Protein AF-A0AB32XC55-F1 (afdb_monomer_lite)

Sequence (138 aa):
MKKQSTAFVAVALLQTSIIIILFILGMIEAININGASLRIGIYGAVGFTLVTQIVLLFFAFVYNKPGYNGKLGILLIVFLFLLLAASIVSLSYTICSTEGANINNDGYKVFGIISTIFTWVLATIFLICTIVYAVRSK

Secondary structure (DSSP, 8-state):
-HHHHHHHHHHHHHHHHHHHHHHHHHHHHHHH-SS--HHHHHHHHHHHHHHHHHHHHHHHHTTTSTTTTSHHHHHHHHHHHHHHHHHHHHHHHHHHHHTT----HHHHHHHHHHHHHHHHHHHHHHHHHHHHHHHHT-

Structure (mmCIF, N/CA/C/O backbone):
data_AF-A0AB32XC55-F1
#
_entry.id   AF-A0AB32XC55-F1
#
loop_
_atom_site.group_PDB
_atom_site.id
_atom_site.type_symbol
_atom_site.label_atom_id
_atom_site.label_alt_id
_atom_site.label_comp_id
_atom_site.label_asym_id
_atom_site.label_entity_id
_atom_site.label_seq_id
_atom_site.pdbx_PDB_ins_code
_atom_site.Cartn_x
_atom_site.Cartn_y
_atom_site.Cartn_z
_atom_site.occupancy
_atom_site.B_iso_or_equiv
_atom_site.auth_seq_id
_atom_site.auth_comp_id
_atom_site.auth_asym_id
_atom_site.auth_atom_id
_atom_site.pdbx_PDB_model_num
ATOM 1 N N . MET A 1 1 ? -14.709 -4.628 24.799 1.00 49.38 1 MET A N 1
ATOM 2 C CA . MET A 1 1 ? -14.809 -4.096 23.418 1.00 49.38 1 MET A CA 1
ATOM 3 C C . MET A 1 1 ? -13.714 -3.095 23.058 1.00 49.38 1 MET A C 1
ATOM 5 O O . MET A 1 1 ? -13.076 -3.319 22.040 1.00 49.38 1 MET A O 1
ATOM 9 N N . LYS A 1 2 ? -13.427 -2.063 23.878 1.00 55.41 2 LYS A N 1
ATOM 10 C CA . LYS A 1 2 ? -12.392 -1.045 23.573 1.00 55.41 2 LYS A CA 1
ATOM 11 C C . LYS A 1 2 ? -11.040 -1.652 23.147 1.00 55.41 2 LYS A C 1
ATOM 13 O O . LYS A 1 2 ? -10.575 -1.357 22.059 1.00 55.41 2 LYS A O 1
ATOM 18 N N . LYS A 1 3 ? -10.496 -2.605 23.916 1.00 57.22 3 LYS A N 1
ATOM 19 C CA . LYS A 1 3 ? -9.158 -3.204 23.702 1.00 57.22 3 LYS A CA 1
ATOM 20 C C . LYS A 1 3 ? -8.934 -3.867 22.323 1.00 57.22 3 LYS A C 1
ATOM 22 O O . LYS A 1 3 ? -7.836 -3.765 21.790 1.00 57.22 3 LYS A O 1
ATOM 27 N N . GLN A 1 4 ? -9.952 -4.521 21.744 1.00 58.00 4 GLN A N 1
ATOM 28 C CA . GLN A 1 4 ? -9.835 -5.228 20.451 1.00 58.00 4 GLN A CA 1
ATOM 29 C C . GLN A 1 4 ? -9.832 -4.260 19.258 1.00 58.00 4 GLN A C 1
ATOM 31 O O . GLN A 1 4 ? -9.007 -4.400 18.361 1.00 58.00 4 GLN A O 1
ATOM 36 N N . SER A 1 5 ? -10.673 -3.220 19.289 1.00 67.44 5 SER A N 1
ATOM 37 C CA . SER A 1 5 ? -10.636 -2.160 18.275 1.00 67.44 5 SER A CA 1
ATOM 38 C C . SER A 1 5 ? -9.361 -1.318 18.379 1.00 67.44 5 SER A C 1
ATOM 40 O O . SER A 1 5 ? -8.861 -0.855 17.358 1.00 67.44 5 SER A O 1
ATOM 42 N N . THR A 1 6 ? -8.808 -1.125 19.585 1.00 74.44 6 THR A N 1
ATOM 43 C CA . THR A 1 6 ? -7.548 -0.384 19.761 1.00 74.44 6 THR A CA 1
ATOM 44 C C . THR A 1 6 ? -6.360 -1.117 19.141 1.00 74.44 6 THR A C 1
ATOM 46 O O . THR A 1 6 ? -5.503 -0.468 18.548 1.00 74.44 6 THR A O 1
ATOM 49 N N . ALA A 1 7 ? -6.316 -2.451 19.246 1.00 77.44 7 ALA A N 1
ATOM 50 C CA . ALA A 1 7 ? -5.258 -3.259 18.642 1.00 77.44 7 ALA A CA 1
ATOM 51 C C . ALA A 1 7 ? -5.266 -3.150 17.108 1.00 77.44 7 ALA A C 1
ATOM 53 O O . ALA A 1 7 ? -4.221 -2.889 16.517 1.00 77.44 7 ALA A O 1
ATOM 54 N N . PHE A 1 8 ? -6.445 -3.249 16.476 1.00 88.25 8 PHE A N 1
ATOM 55 C CA . PHE A 1 8 ? -6.593 -3.003 15.037 1.00 88.25 8 PHE A CA 1
ATOM 56 C C . PHE A 1 8 ? -6.122 -1.598 14.651 1.00 88.25 8 PHE A C 1
ATOM 58 O O . PHE A 1 8 ? -5.285 -1.463 13.767 1.00 88.25 8 PHE A O 1
ATOM 65 N N . VAL A 1 9 ? -6.622 -0.560 15.331 1.00 88.69 9 VAL A N 1
ATOM 66 C CA . VAL A 1 9 ? -6.296 0.836 15.002 1.00 88.69 9 VAL A CA 1
ATOM 67 C C . VAL A 1 9 ? -4.791 1.084 15.083 1.00 88.69 9 VAL A C 1
ATOM 69 O O . VAL A 1 9 ? -4.230 1.670 14.165 1.00 88.69 9 VAL A O 1
ATOM 72 N N . ALA A 1 10 ? -4.126 0.635 16.150 1.00 88.88 10 ALA A N 1
ATOM 73 C CA . ALA A 1 10 ? -2.692 0.854 16.319 1.00 88.88 10 ALA A CA 1
ATOM 74 C C . ALA A 1 10 ? -1.879 0.216 15.181 1.00 88.88 10 ALA A C 1
ATOM 76 O O . ALA A 1 10 ? -1.009 0.868 14.602 1.00 88.88 10 ALA A O 1
ATOM 77 N N . VAL A 1 11 ? -2.202 -1.031 14.826 1.00 92.19 11 VAL A N 1
ATOM 78 C CA . VAL A 1 11 ? -1.519 -1.746 13.741 1.00 92.19 11 VAL A CA 1
ATOM 79 C C . VAL A 1 11 ? -1.837 -1.115 12.386 1.00 92.19 11 VAL A C 1
ATOM 81 O O . VAL A 1 11 ? -0.918 -0.860 11.613 1.00 92.19 11 VAL A O 1
ATOM 84 N N . ALA A 1 12 ? -3.102 -0.785 12.119 1.00 93.31 12 ALA A N 1
ATOM 85 C CA . ALA A 1 12 ? -3.520 -0.154 10.872 1.00 93.31 12 ALA A CA 1
ATOM 86 C C . ALA A 1 12 ? -2.823 1.198 10.656 1.00 93.31 12 ALA A C 1
ATOM 88 O O . ALA A 1 12 ? -2.331 1.455 9.560 1.00 93.31 12 ALA A O 1
ATOM 89 N N . LEU A 1 13 ? -2.710 2.038 11.692 1.00 94.50 13 LEU A N 1
ATOM 90 C CA . LEU A 1 13 ? -1.999 3.319 11.604 1.00 94.50 13 LEU A CA 1
ATOM 91 C C . LEU A 1 13 ? -0.506 3.128 11.314 1.00 94.50 13 LEU A C 1
ATOM 93 O O . LEU A 1 13 ? 0.037 3.805 10.439 1.00 94.50 13 LEU A O 1
ATOM 97 N N . LEU A 1 14 ? 0.150 2.193 12.008 1.00 95.69 14 LEU A N 1
ATOM 98 C CA . LEU A 1 14 ? 1.571 1.909 11.807 1.00 95.69 14 LEU A CA 1
ATOM 99 C C . LEU A 1 14 ? 1.842 1.379 10.393 1.00 95.69 14 LEU A C 1
ATOM 101 O O . LEU A 1 14 ? 2.673 1.927 9.673 1.00 95.69 14 LEU A O 1
ATOM 105 N N . GLN A 1 15 ? 1.112 0.344 9.977 1.00 96.69 15 GLN A N 1
ATOM 106 C CA . GLN A 1 15 ? 1.290 -0.297 8.674 1.00 96.69 15 GLN A CA 1
ATOM 107 C C . GLN A 1 15 ? 0.973 0.663 7.526 1.00 96.69 15 GLN A C 1
ATOM 109 O O . GLN A 1 15 ? 1.740 0.744 6.571 1.00 96.69 15 GLN A O 1
ATOM 114 N N . THR A 1 16 ? -0.096 1.455 7.644 1.00 96.75 16 THR A N 1
ATOM 115 C CA . THR A 1 16 ? -0.455 2.450 6.622 1.00 96.75 16 THR A CA 1
ATOM 116 C C . THR A 1 16 ? 0.598 3.555 6.518 1.00 96.75 16 THR A C 1
ATOM 118 O O . THR A 1 16 ? 0.927 3.981 5.415 1.00 96.75 16 THR A O 1
ATOM 121 N N . SER A 1 17 ? 1.198 3.978 7.635 1.00 97.12 17 SER A N 1
ATOM 122 C CA . SER A 1 17 ? 2.295 4.959 7.619 1.00 97.12 17 SER A CA 1
ATOM 123 C C . SER A 1 17 ? 3.542 4.416 6.912 1.00 97.12 17 SER A C 1
ATOM 125 O O . SER A 1 17 ? 4.155 5.123 6.115 1.00 97.12 17 SER A O 1
ATOM 127 N N . ILE A 1 18 ? 3.885 3.144 7.148 1.00 97.56 18 ILE A N 1
ATOM 128 C CA . ILE A 1 18 ? 4.983 2.464 6.444 1.00 97.56 18 ILE A CA 1
ATOM 129 C C . ILE A 1 18 ? 4.691 2.397 4.940 1.00 97.56 18 ILE A C 1
ATOM 131 O O . ILE A 1 18 ? 5.562 2.736 4.142 1.00 97.56 18 ILE A O 1
ATOM 135 N N . ILE A 1 19 ? 3.465 2.025 4.552 1.00 97.75 19 ILE A N 1
ATOM 136 C CA . ILE A 1 19 ? 3.026 2.004 3.149 1.00 97.75 19 ILE A CA 1
ATOM 137 C C . ILE A 1 19 ? 3.241 3.384 2.511 1.00 97.75 19 ILE A C 1
ATOM 139 O O . ILE A 1 19 ? 3.898 3.477 1.479 1.00 97.75 19 ILE A O 1
ATOM 143 N N . ILE A 1 20 ? 2.771 4.466 3.138 1.00 97.94 20 ILE A N 1
ATOM 144 C CA . ILE A 1 20 ? 2.927 5.826 2.595 1.00 97.94 20 ILE A CA 1
ATOM 145 C C . ILE A 1 20 ? 4.403 6.151 2.328 1.00 97.94 20 ILE A C 1
ATOM 147 O O . ILE A 1 20 ? 4.742 6.581 1.227 1.00 97.94 20 ILE A O 1
ATOM 151 N N . ILE A 1 21 ? 5.292 5.896 3.294 1.00 97.88 21 ILE A N 1
ATOM 152 C CA . ILE A 1 21 ? 6.727 6.181 3.148 1.00 97.88 21 ILE A CA 1
ATOM 153 C C . ILE A 1 21 ? 7.335 5.365 2.002 1.00 97.88 21 ILE A C 1
ATOM 155 O O . ILE A 1 21 ? 8.001 5.928 1.133 1.00 97.88 21 ILE A O 1
ATOM 159 N N . LEU A 1 22 ? 7.085 4.052 1.966 1.00 97.38 22 LEU A N 1
ATOM 160 C CA . LEU A 1 22 ? 7.639 3.167 0.938 1.00 97.38 22 LEU A CA 1
ATOM 161 C C . LEU A 1 22 ? 7.190 3.566 -0.468 1.00 97.38 22 LEU A C 1
ATOM 163 O O . LEU A 1 22 ? 7.998 3.564 -1.392 1.00 97.38 22 LEU A O 1
ATOM 167 N N . PHE A 1 23 ? 5.924 3.942 -0.641 1.00 97.25 23 PHE A N 1
ATOM 168 C CA . PHE A 1 23 ? 5.401 4.304 -1.956 1.00 97.25 23 PHE A CA 1
ATOM 169 C C . PHE A 1 23 ? 5.764 5.732 -2.385 1.00 97.25 23 PHE A C 1
ATOM 171 O O . PHE A 1 23 ? 5.886 5.970 -3.584 1.00 97.25 23 PHE A O 1
ATOM 178 N N . ILE A 1 24 ? 6.047 6.654 -1.457 1.00 97.56 24 ILE A N 1
ATOM 179 C CA . ILE A 1 24 ? 6.697 7.934 -1.794 1.00 97.56 24 ILE A CA 1
ATOM 180 C C . ILE A 1 24 ? 8.128 7.688 -2.289 1.00 97.56 24 ILE A C 1
ATOM 182 O O . ILE A 1 24 ? 8.517 8.223 -3.327 1.00 97.56 24 ILE A O 1
ATOM 186 N N . LEU A 1 25 ? 8.900 6.842 -1.598 1.00 96.56 25 LEU A N 1
ATOM 187 C CA . LEU A 1 25 ? 10.242 6.453 -2.049 1.00 96.56 25 LEU A CA 1
ATOM 188 C C . LEU A 1 25 ? 10.192 5.734 -3.403 1.00 96.56 25 LEU A C 1
ATOM 190 O O . LEU A 1 25 ? 10.992 6.029 -4.286 1.00 96.56 25 LEU A O 1
ATOM 194 N N . GLY A 1 26 ? 9.212 4.850 -3.596 1.00 95.00 26 GLY A N 1
ATOM 195 C CA . GLY A 1 26 ? 8.963 4.182 -4.870 1.00 95.00 26 GLY A CA 1
ATOM 196 C C . GLY A 1 26 ? 8.645 5.154 -6.005 1.00 95.00 26 GLY A C 1
ATOM 197 O O . GLY A 1 26 ? 9.138 4.965 -7.110 1.00 95.00 26 GLY A O 1
ATOM 198 N N . MET A 1 27 ? 7.881 6.215 -5.740 1.00 94.94 27 MET A N 1
ATOM 199 C CA . MET A 1 27 ? 7.589 7.256 -6.729 1.00 94.94 27 MET A CA 1
ATOM 200 C C . MET A 1 27 ? 8.854 8.028 -7.125 1.00 94.94 27 MET A C 1
ATOM 202 O O . MET A 1 27 ? 9.095 8.238 -8.312 1.00 94.94 27 MET A O 1
ATOM 206 N N . ILE A 1 28 ? 9.682 8.419 -6.150 1.00 95.31 28 ILE A N 1
ATOM 207 C CA . ILE A 1 28 ? 10.968 9.089 -6.406 1.00 95.31 28 ILE A CA 1
ATOM 208 C C . ILE A 1 28 ? 11.865 8.191 -7.268 1.00 95.31 28 ILE A C 1
ATOM 210 O O . ILE A 1 28 ? 12.430 8.641 -8.263 1.00 95.31 28 ILE A O 1
ATOM 214 N N . GLU A 1 29 ? 11.955 6.908 -6.925 1.00 94.38 29 GLU A N 1
ATOM 215 C CA . GLU A 1 29 ? 12.713 5.918 -7.690 1.00 94.38 29 GLU A CA 1
ATOM 216 C C . GLU A 1 29 ? 12.165 5.765 -9.120 1.00 94.38 29 GLU A C 1
ATOM 218 O O . GLU A 1 29 ? 12.935 5.771 -10.079 1.00 94.38 29 GLU A O 1
ATOM 223 N N . ALA A 1 30 ? 10.839 5.697 -9.280 1.00 92.94 30 ALA A N 1
ATOM 224 C CA . ALA A 1 30 ? 10.183 5.557 -10.580 1.00 92.94 30 ALA A CA 1
ATOM 225 C C . ALA A 1 30 ? 10.468 6.747 -11.503 1.00 92.94 30 ALA A C 1
ATOM 227 O O . ALA A 1 30 ? 10.636 6.577 -12.704 1.00 92.94 30 ALA A O 1
ATOM 228 N N . ILE A 1 31 ? 10.545 7.961 -10.954 1.00 93.19 31 ILE A N 1
ATOM 229 C CA . ILE A 1 31 ? 10.854 9.169 -11.729 1.00 93.19 31 ILE A CA 1
ATOM 230 C C . ILE A 1 31 ? 12.313 9.156 -12.211 1.00 93.19 31 ILE A C 1
ATOM 232 O O . ILE A 1 31 ? 12.590 9.570 -13.343 1.00 93.19 31 ILE A O 1
ATOM 236 N N . ASN A 1 32 ? 13.226 8.658 -11.375 1.00 91.69 32 ASN A N 1
ATOM 237 C CA . ASN A 1 32 ? 14.668 8.730 -11.601 1.00 91.69 32 ASN A CA 1
ATOM 238 C C . ASN A 1 32 ? 15.234 7.574 -12.441 1.00 91.69 32 ASN A C 1
ATOM 240 O O . ASN A 1 32 ? 16.273 7.745 -13.076 1.00 91.69 32 ASN A O 1
ATOM 244 N N . ILE A 1 33 ? 14.578 6.411 -12.461 1.00 89.69 33 ILE A N 1
ATOM 245 C CA . ILE A 1 33 ? 15.041 5.233 -13.204 1.00 89.69 33 ILE A CA 1
ATOM 246 C C . ILE A 1 33 ? 14.361 5.132 -14.573 1.00 89.69 33 ILE A C 1
ATOM 248 O O . ILE A 1 33 ? 13.179 5.433 -14.736 1.00 89.69 33 ILE A O 1
ATOM 252 N N . ASN A 1 34 ? 15.125 4.669 -15.563 1.00 82.31 34 ASN A N 1
ATOM 253 C CA . ASN A 1 34 ? 14.594 4.217 -16.844 1.00 82.31 34 ASN A CA 1
ATOM 254 C C . ASN A 1 34 ? 14.461 2.690 -16.811 1.00 82.31 34 ASN A C 1
ATOM 256 O O . ASN A 1 34 ? 15.461 1.992 -16.656 1.00 82.31 34 ASN A O 1
ATOM 260 N N . GLY A 1 35 ? 13.238 2.179 -16.967 1.00 85.56 35 GLY A N 1
ATOM 261 C CA . GLY A 1 35 ? 12.953 0.743 -16.952 1.00 85.56 35 GLY A CA 1
ATOM 262 C C . GLY A 1 35 ? 12.453 0.204 -15.611 1.00 85.56 35 GLY A C 1
ATOM 263 O O . GLY A 1 35 ? 11.961 0.943 -14.756 1.00 85.56 35 GLY A O 1
ATOM 264 N N . ALA A 1 36 ? 12.514 -1.119 -15.462 1.00 86.81 36 ALA A N 1
ATOM 265 C CA . ALA A 1 36 ? 12.044 -1.817 -14.271 1.00 86.81 36 ALA A CA 1
ATOM 266 C C . ALA A 1 36 ? 12.980 -1.569 -13.076 1.00 86.81 36 ALA A C 1
ATOM 268 O O . ALA A 1 36 ? 14.197 -1.714 -13.188 1.00 86.81 36 ALA A O 1
ATOM 269 N N . SER A 1 37 ? 12.415 -1.235 -11.913 1.00 90.56 37 SER A N 1
ATOM 270 C CA . SE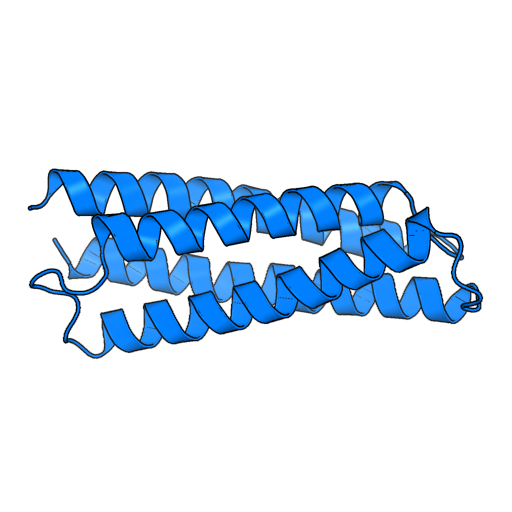R A 1 37 ? 13.172 -1.083 -10.669 1.00 90.56 37 SER A CA 1
ATOM 271 C C . SER A 1 37 ? 12.839 -2.206 -9.698 1.00 90.56 37 SER A C 1
ATOM 273 O O . SER A 1 37 ? 11.704 -2.342 -9.232 1.00 90.56 37 SER A O 1
ATOM 275 N N . LEU A 1 38 ? 13.873 -2.954 -9.312 1.00 90.12 38 LEU A N 1
ATOM 276 C CA . LEU A 1 38 ? 13.778 -3.974 -8.271 1.00 90.12 38 LEU A CA 1
ATOM 277 C C . LEU A 1 38 ? 13.281 -3.385 -6.940 1.00 90.12 38 LEU A C 1
ATOM 279 O O . LEU A 1 38 ? 12.528 -4.037 -6.222 1.00 90.12 38 LEU A O 1
ATOM 283 N N . ARG A 1 39 ? 13.659 -2.140 -6.612 1.00 92.62 39 ARG A N 1
ATOM 284 C CA . ARG A 1 39 ? 13.236 -1.489 -5.361 1.00 92.62 39 ARG A CA 1
ATOM 285 C C . ARG A 1 39 ? 11.735 -1.233 -5.344 1.00 92.62 39 ARG A C 1
ATOM 287 O O . ARG A 1 39 ? 11.089 -1.545 -4.349 1.00 92.62 39 ARG A O 1
ATOM 294 N N . ILE A 1 40 ? 11.176 -0.748 -6.455 1.00 93.38 40 ILE A N 1
ATOM 295 C CA . ILE A 1 40 ? 9.723 -0.577 -6.601 1.00 93.38 40 ILE A CA 1
ATOM 296 C C . ILE A 1 40 ? 9.024 -1.935 -6.489 1.00 93.38 40 ILE A C 1
ATOM 298 O O . ILE A 1 40 ? 8.009 -2.036 -5.804 1.00 93.38 40 ILE A O 1
ATOM 302 N N . GLY A 1 41 ? 9.604 -2.992 -7.071 1.00 92.88 41 GLY A N 1
ATOM 303 C CA . GLY A 1 41 ? 9.113 -4.361 -6.909 1.00 92.88 41 GLY A CA 1
ATOM 304 C C . GLY A 1 41 ? 9.052 -4.804 -5.440 1.00 92.88 41 GLY A C 1
ATOM 305 O O . GLY A 1 41 ? 8.024 -5.316 -4.995 1.00 92.88 41 GLY A O 1
ATOM 306 N N . ILE A 1 42 ? 10.104 -4.539 -4.656 1.00 94.75 42 ILE A N 1
ATOM 307 C CA . ILE A 1 42 ? 10.139 -4.826 -3.211 1.00 94.75 42 ILE A CA 1
ATOM 308 C C . ILE A 1 42 ? 9.065 -4.020 -2.469 1.00 94.75 42 ILE A C 1
ATOM 310 O O . ILE A 1 42 ? 8.327 -4.582 -1.658 1.00 94.75 42 ILE A O 1
ATOM 314 N N . TYR A 1 43 ? 8.932 -2.722 -2.754 1.00 95.69 43 TYR A N 1
ATOM 315 C CA . TYR A 1 43 ? 7.914 -1.874 -2.124 1.00 95.69 43 TYR A CA 1
ATOM 316 C C . TYR A 1 43 ? 6.495 -2.343 -2.453 1.00 95.69 43 TYR A C 1
ATOM 318 O O . TYR A 1 43 ? 5.648 -2.367 -1.562 1.00 95.69 43 TYR A O 1
ATOM 326 N N . GLY A 1 44 ? 6.251 -2.788 -3.689 1.00 94.50 44 GLY A N 1
ATOM 327 C CA . GLY A 1 44 ? 4.987 -3.389 -4.108 1.00 94.50 44 GLY A CA 1
ATOM 328 C C . GLY A 1 44 ? 4.646 -4.658 -3.325 1.00 94.50 44 GLY A C 1
ATOM 329 O O . GLY A 1 44 ? 3.545 -4.762 -2.783 1.00 94.50 44 GLY A O 1
ATOM 330 N N . ALA A 1 45 ? 5.604 -5.580 -3.171 1.00 96.44 45 ALA A N 1
ATOM 331 C CA . ALA A 1 45 ? 5.415 -6.822 -2.415 1.00 96.44 45 ALA A CA 1
ATOM 332 C C . ALA A 1 45 ? 5.159 -6.575 -0.918 1.00 96.44 45 ALA A C 1
ATOM 334 O O . ALA A 1 45 ? 4.228 -7.138 -0.330 1.00 96.44 45 ALA A O 1
ATOM 335 N N . VAL A 1 46 ? 5.966 -5.707 -0.296 1.00 97.12 46 VAL A N 1
ATOM 336 C CA . VAL A 1 46 ? 5.797 -5.321 1.113 1.00 97.12 46 VAL A CA 1
ATOM 337 C C . VAL A 1 46 ? 4.462 -4.605 1.302 1.00 97.12 46 VAL A C 1
ATOM 339 O O . VAL A 1 46 ? 3.702 -4.948 2.205 1.00 97.12 46 VAL A O 1
ATOM 342 N N . GLY A 1 47 ? 4.139 -3.664 0.415 1.00 96.69 47 GLY A N 1
ATOM 343 C CA . GLY A 1 47 ? 2.880 -2.931 0.400 1.00 96.69 47 GLY A CA 1
ATOM 344 C C . GLY A 1 47 ? 1.665 -3.847 0.362 1.00 96.69 47 GLY A C 1
ATOM 345 O O . GLY A 1 47 ? 0.794 -3.754 1.224 1.00 96.69 47 GLY A O 1
ATOM 346 N N . PHE A 1 48 ? 1.635 -4.782 -0.587 1.00 97.69 48 PHE A N 1
ATOM 347 C CA . PHE A 1 48 ? 0.567 -5.771 -0.702 1.00 97.69 48 PHE A CA 1
ATOM 348 C C . PHE A 1 48 ? 0.428 -6.636 0.558 1.00 97.69 48 PHE A C 1
ATOM 350 O O . PHE A 1 48 ? -0.683 -6.841 1.055 1.00 97.69 48 PHE A O 1
ATOM 357 N N . THR A 1 49 ? 1.551 -7.091 1.118 1.00 97.75 49 THR A N 1
ATOM 358 C CA . THR A 1 49 ? 1.560 -7.906 2.341 1.00 97.75 49 THR A CA 1
ATOM 359 C C . THR A 1 49 ? 0.968 -7.140 3.524 1.00 97.75 49 THR A C 1
ATOM 361 O O . THR A 1 49 ? 0.097 -7.661 4.221 1.00 97.75 49 THR A O 1
ATOM 364 N N . LEU A 1 50 ? 1.384 -5.887 3.727 1.00 97.69 50 LEU A N 1
ATOM 365 C CA . LEU A 1 50 ? 0.866 -5.037 4.799 1.00 97.69 50 LEU A CA 1
ATOM 366 C C . LEU A 1 50 ? -0.626 -4.744 4.614 1.00 97.69 50 LEU A C 1
ATOM 368 O O . LEU A 1 50 ? -1.395 -4.904 5.556 1.00 97.69 50 LEU A O 1
ATOM 372 N N . VAL A 1 51 ? -1.068 -4.391 3.403 1.00 97.69 51 VAL A N 1
ATOM 373 C CA . VAL A 1 51 ? -2.495 -4.146 3.133 1.00 97.69 51 VAL A CA 1
ATOM 374 C C . VAL A 1 51 ? -3.329 -5.400 3.397 1.00 97.69 51 VAL A C 1
ATOM 376 O O . VAL A 1 51 ? -4.377 -5.315 4.035 1.00 97.69 51 VAL A O 1
ATOM 379 N N . THR A 1 52 ? -2.843 -6.576 2.998 1.00 97.00 52 THR A N 1
ATOM 380 C CA . THR A 1 52 ? -3.518 -7.852 3.278 1.00 97.00 52 THR A CA 1
ATOM 381 C C . THR A 1 52 ? -3.642 -8.103 4.782 1.00 97.00 52 THR A C 1
ATOM 383 O O . THR A 1 52 ? -4.705 -8.500 5.257 1.00 97.00 52 THR A O 1
ATOM 386 N N . GLN A 1 53 ? -2.598 -7.811 5.564 1.00 95.81 53 GLN A N 1
ATOM 387 C CA . GLN A 1 53 ? -2.658 -7.910 7.025 1.00 95.81 53 GLN A CA 1
ATOM 388 C C . GLN A 1 53 ? -3.701 -6.958 7.626 1.00 95.81 53 GLN A C 1
ATOM 390 O O . GLN A 1 53 ? -4.478 -7.386 8.479 1.00 95.81 53 GLN A O 1
ATOM 395 N N . ILE A 1 54 ? -3.783 -5.707 7.156 1.00 95.44 54 ILE A N 1
ATOM 396 C CA . ILE A 1 54 ? -4.817 -4.754 7.595 1.00 95.44 54 ILE A CA 1
ATOM 397 C C . ILE A 1 54 ? -6.215 -5.310 7.300 1.00 95.44 54 ILE A C 1
ATOM 399 O O . ILE A 1 54 ? -7.085 -5.254 8.171 1.00 95.44 54 ILE A O 1
ATOM 403 N N . VAL A 1 55 ? -6.431 -5.880 6.109 1.00 95.38 55 VAL A N 1
ATOM 404 C CA . VAL A 1 55 ? -7.712 -6.496 5.723 1.00 95.38 55 VAL A CA 1
ATOM 405 C C . VAL A 1 55 ? -8.085 -7.631 6.676 1.00 95.38 55 VAL A C 1
ATOM 407 O O . VAL A 1 55 ? -9.189 -7.641 7.221 1.00 95.38 55 VAL A O 1
ATOM 410 N N . LEU A 1 56 ? -7.159 -8.555 6.942 1.00 93.81 56 LE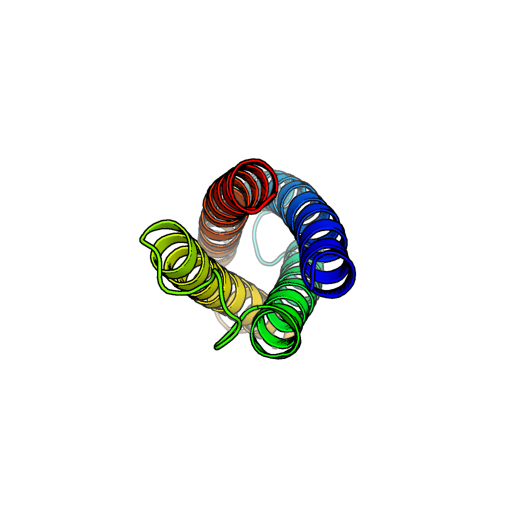U A N 1
ATOM 411 C CA . LEU A 1 56 ? -7.393 -9.670 7.863 1.00 93.81 56 LEU A CA 1
ATOM 412 C C . LEU A 1 56 ? -7.719 -9.180 9.280 1.00 93.81 56 LEU A C 1
ATOM 414 O O . LEU A 1 56 ? -8.670 -9.656 9.901 1.00 93.81 56 LEU A O 1
ATOM 418 N N . LEU A 1 57 ? -6.976 -8.190 9.781 1.00 91.44 57 LEU A N 1
ATOM 419 C CA . LEU A 1 57 ? -7.212 -7.605 11.101 1.00 91.44 57 LEU A CA 1
ATOM 420 C C . LEU A 1 57 ? -8.556 -6.873 11.176 1.00 91.44 57 LEU A C 1
ATOM 422 O O . LEU A 1 57 ? -9.236 -6.956 12.199 1.00 91.44 57 LEU A O 1
ATOM 426 N N . PHE A 1 58 ? -8.962 -6.188 10.106 1.00 90.56 58 PHE A N 1
ATOM 427 C CA . PHE A 1 58 ? -10.267 -5.539 10.028 1.00 90.56 58 PHE A CA 1
ATOM 428 C C . PHE A 1 58 ? -11.397 -6.565 10.180 1.00 90.56 58 PHE A C 1
ATOM 430 O O . PHE A 1 58 ? -12.280 -6.390 11.023 1.00 90.56 58 PHE A O 1
ATOM 437 N N . PHE A 1 59 ? -11.348 -7.670 9.432 1.00 90.25 59 PHE A N 1
ATOM 438 C CA . PHE A 1 59 ? -12.367 -8.718 9.532 1.00 90.25 59 PHE A CA 1
ATOM 439 C C . PHE A 1 59 ? -12.336 -9.464 10.872 1.00 90.25 59 PHE A C 1
ATOM 441 O O . PHE A 1 59 ? -13.390 -9.825 11.391 1.00 90.25 59 PHE A O 1
ATOM 448 N N . ALA A 1 60 ? -11.158 -9.642 11.474 1.00 87.69 60 ALA A N 1
ATOM 449 C CA . ALA A 1 60 ? -11.022 -10.299 12.772 1.00 87.69 60 ALA A CA 1
ATOM 450 C C . ALA A 1 60 ? -11.542 -9.443 13.945 1.00 87.69 60 ALA A C 1
ATOM 452 O O . ALA A 1 60 ? -12.161 -9.966 14.877 1.00 87.69 60 ALA A O 1
ATOM 453 N N . PHE A 1 61 ? -11.287 -8.130 13.922 1.00 85.31 61 PHE A N 1
ATOM 454 C CA . PHE A 1 61 ? -11.451 -7.271 15.102 1.00 85.31 61 PHE A CA 1
ATOM 455 C C . PHE A 1 61 ? -12.482 -6.145 14.963 1.00 85.31 61 PHE A C 1
ATOM 457 O O . PHE A 1 61 ? -12.886 -5.596 15.991 1.00 85.31 61 PHE A O 1
ATOM 464 N N . VAL A 1 62 ? -12.928 -5.806 13.750 1.00 84.25 62 VAL A N 1
ATOM 465 C CA . VAL A 1 62 ? -13.834 -4.668 13.489 1.00 84.25 62 VAL A CA 1
ATOM 466 C C . VAL A 1 62 ? -15.139 -5.102 12.825 1.00 84.25 62 VAL A C 1
ATOM 468 O O . VAL A 1 62 ? -16.214 -4.699 13.271 1.00 84.25 62 VAL A O 1
ATOM 471 N N . TYR A 1 63 ? -15.068 -5.933 11.785 1.00 83.81 63 TYR A N 1
ATOM 472 C CA . TYR A 1 63 ? -16.244 -6.356 11.026 1.00 83.81 63 TYR A CA 1
ATOM 473 C C . TYR A 1 63 ? -17.273 -7.078 11.913 1.00 83.81 63 TYR A C 1
ATOM 475 O O . TYR A 1 63 ? -16.919 -7.877 12.782 1.00 83.81 63 TYR A O 1
ATOM 483 N N . ASN A 1 64 ? -18.562 -6.776 11.715 1.00 78.31 64 ASN A N 1
ATOM 484 C CA . ASN A 1 64 ? -19.685 -7.291 12.514 1.00 78.31 64 ASN A CA 1
ATOM 485 C C . ASN A 1 64 ? -19.597 -7.038 14.036 1.00 78.31 64 ASN A C 1
ATOM 487 O O . ASN A 1 64 ? -20.312 -7.676 14.812 1.00 78.31 64 ASN A O 1
ATOM 491 N N . LYS A 1 65 ? -18.758 -6.102 14.502 1.00 76.56 65 LYS A N 1
ATOM 492 C CA . LYS A 1 65 ? -18.743 -5.679 15.911 1.00 76.56 65 LYS A CA 1
ATOM 493 C C . LYS A 1 65 ? -19.709 -4.506 16.153 1.00 76.56 65 LYS A C 1
ATOM 495 O O . LYS A 1 65 ? -19.875 -3.656 15.274 1.00 76.56 65 LYS A O 1
ATOM 500 N N . PRO A 1 66 ? -20.335 -4.399 17.343 1.00 62.78 66 PRO A N 1
ATOM 501 C CA . PRO A 1 66 ? -21.198 -3.262 17.658 1.00 62.78 66 PRO A CA 1
ATOM 502 C C . PRO A 1 66 ? -20.383 -1.958 17.604 1.00 62.78 66 PRO A C 1
ATOM 504 O O . PRO A 1 66 ? -19.346 -1.858 18.257 1.00 62.78 66 PRO A O 1
ATOM 507 N N . GLY A 1 67 ? -20.825 -0.991 16.794 1.00 62.53 67 GLY A N 1
ATOM 508 C CA . GLY A 1 67 ? -20.089 0.245 16.468 1.00 62.53 67 GLY A CA 1
ATOM 509 C C . GLY A 1 67 ? -19.647 0.352 15.000 1.00 62.53 67 GLY A C 1
ATOM 510 O O . GLY A 1 67 ? -19.480 1.459 14.494 1.00 62.53 67 GLY A O 1
ATOM 511 N N . TYR A 1 68 ? -19.555 -0.775 14.281 1.00 68.00 68 TYR A N 1
ATOM 512 C CA . TYR A 1 68 ? -19.249 -0.810 12.843 1.00 68.00 68 TYR A CA 1
ATOM 513 C C . TYR A 1 68 ? -20.416 -0.328 11.959 1.00 68.00 68 TYR A C 1
ATOM 515 O O . TYR A 1 68 ? -20.186 0.328 10.949 1.00 68.00 68 TYR A O 1
ATOM 523 N N . ASN A 1 69 ? -21.670 -0.575 12.357 1.00 65.00 69 ASN A N 1
ATOM 524 C CA . ASN A 1 69 ? -22.872 -0.357 11.526 1.00 65.00 69 ASN A CA 1
ATOM 525 C C . ASN A 1 69 ? -23.229 1.123 11.236 1.00 65.00 69 ASN A C 1
ATOM 527 O O . ASN A 1 69 ? -24.330 1.419 10.778 1.00 65.00 69 ASN A O 1
ATOM 531 N N . GLY A 1 70 ? -22.328 2.067 11.513 1.00 74.94 70 GLY A N 1
ATOM 532 C CA . GLY A 1 70 ? -22.487 3.482 11.181 1.00 74.94 70 GLY A CA 1
ATOM 533 C C . GLY A 1 70 ? -21.809 3.872 9.862 1.00 74.94 70 GLY A C 1
ATOM 534 O O . GLY A 1 70 ? -20.989 3.140 9.312 1.00 74.94 70 GLY A O 1
ATOM 535 N N . LYS A 1 71 ? -22.075 5.100 9.393 1.00 82.56 71 LYS A N 1
ATOM 536 C CA . LYS A 1 71 ? -21.460 5.677 8.176 1.00 82.56 71 LYS A CA 1
ATOM 537 C C . LYS A 1 71 ? -19.923 5.585 8.164 1.00 82.56 71 LYS A C 1
ATOM 539 O O . LYS A 1 71 ? -19.327 5.434 7.105 1.00 82.56 71 LYS A O 1
ATOM 544 N N . LEU A 1 72 ? -19.285 5.655 9.337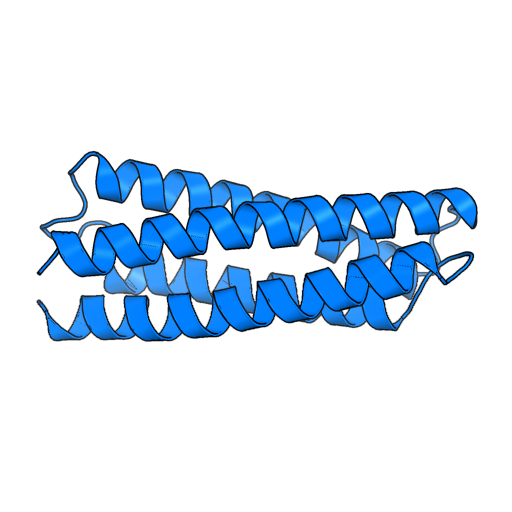 1.00 81.06 72 LEU A N 1
ATOM 545 C CA . LEU A 1 72 ? -17.827 5.563 9.475 1.00 81.06 72 LEU A CA 1
ATOM 546 C C . LEU A 1 72 ? -17.280 4.159 9.196 1.00 81.06 72 LEU A C 1
ATOM 548 O O . LEU A 1 72 ? -16.229 4.055 8.575 1.00 81.06 72 LEU A O 1
ATOM 552 N N . GLY A 1 73 ? -17.976 3.096 9.610 1.00 81.38 73 GLY A N 1
ATOM 553 C CA . GLY A 1 73 ? -17.552 1.726 9.306 1.00 81.38 73 GLY A CA 1
ATOM 554 C C . GLY A 1 73 ? -17.661 1.419 7.814 1.00 81.38 73 GLY A C 1
ATOM 555 O O . GLY A 1 73 ? -16.750 0.819 7.249 1.00 81.38 73 GLY A O 1
ATOM 556 N N . ILE A 1 74 ? -18.712 1.932 7.161 1.00 84.88 74 ILE A N 1
ATOM 557 C CA . ILE A 1 74 ? -18.890 1.843 5.703 1.00 84.88 74 ILE A CA 1
ATOM 558 C C . ILE A 1 74 ? -17.774 2.599 4.962 1.00 84.88 74 ILE A C 1
ATOM 560 O O . ILE A 1 74 ? -17.190 2.073 4.021 1.00 84.88 74 ILE A O 1
ATOM 564 N N . LEU A 1 75 ? -17.426 3.816 5.389 1.00 88.31 75 LEU A N 1
ATOM 565 C CA . LEU A 1 75 ? -16.305 4.545 4.784 1.00 88.31 75 LEU A CA 1
ATOM 566 C C . LEU A 1 75 ? -14.977 3.801 4.969 1.00 88.31 75 LEU A C 1
ATOM 568 O O . LEU A 1 75 ? -14.202 3.685 4.023 1.00 88.31 75 LEU A O 1
ATOM 572 N N . LEU A 1 76 ? -14.732 3.266 6.168 1.00 89.44 76 LEU A N 1
ATOM 573 C CA . LEU A 1 76 ? -13.504 2.543 6.481 1.00 89.44 76 LEU A CA 1
ATOM 574 C C . LEU A 1 76 ? -13.335 1.302 5.590 1.00 89.44 76 LEU A C 1
ATOM 576 O O . LEU A 1 76 ? -12.251 1.094 5.053 1.00 89.44 76 LEU A O 1
ATOM 580 N N . ILE A 1 77 ? -14.400 0.517 5.384 1.00 91.31 77 ILE A N 1
ATOM 581 C CA . ILE A 1 77 ? -14.343 -0.674 4.525 1.00 91.31 77 ILE A CA 1
ATOM 582 C C . ILE A 1 77 ? -14.201 -0.312 3.039 1.00 91.31 77 ILE A C 1
ATOM 584 O O . ILE A 1 77 ? -13.441 -0.965 2.330 1.00 91.31 77 ILE A O 1
ATOM 588 N N . VAL A 1 78 ? -14.857 0.756 2.567 1.00 93.56 78 VAL A N 1
ATOM 589 C CA . VAL A 1 78 ? -14.716 1.228 1.178 1.00 93.56 78 VAL A CA 1
ATOM 590 C C . VAL A 1 78 ? -13.267 1.614 0.887 1.00 93.56 78 VAL A C 1
ATOM 592 O O . VAL A 1 78 ? -12.684 1.118 -0.076 1.00 93.56 78 VAL A O 1
ATOM 595 N N . PHE A 1 79 ? -12.650 2.443 1.734 1.00 94.81 79 PHE A N 1
ATOM 596 C CA . PHE A 1 79 ? -11.257 2.847 1.525 1.00 94.81 79 PHE A CA 1
ATOM 597 C C . PHE A 1 79 ? -10.263 1.705 1.732 1.00 94.81 79 PHE A C 1
ATOM 599 O O . PHE A 1 79 ? -9.240 1.676 1.054 1.00 94.81 79 PHE A O 1
ATOM 606 N N . LEU A 1 80 ? -10.574 0.736 2.595 1.00 95.44 80 LEU A N 1
ATOM 607 C CA . LEU A 1 80 ? -9.779 -0.481 2.734 1.00 95.44 80 LEU A CA 1
ATOM 608 C C . LEU A 1 80 ? -9.768 -1.302 1.437 1.00 95.44 80 LEU A C 1
ATOM 610 O O . LEU A 1 80 ? -8.706 -1.742 1.001 1.00 95.44 80 LEU A O 1
ATOM 614 N N . PHE A 1 81 ? -10.923 -1.472 0.788 1.00 95.69 81 PHE A N 1
ATOM 615 C CA . PHE A 1 81 ? -11.003 -2.174 -0.495 1.00 95.69 81 PHE A CA 1
ATOM 616 C C . PHE A 1 81 ? -10.350 -1.397 -1.640 1.00 95.69 81 PHE A C 1
ATOM 618 O O . PHE A 1 81 ? -9.696 -2.006 -2.482 1.00 95.69 81 PHE A O 1
ATOM 625 N N . LEU A 1 82 ? -10.464 -0.065 -1.659 1.00 97.06 82 LEU A N 1
ATOM 626 C CA . LEU A 1 82 ? -9.738 0.760 -2.629 1.00 97.06 82 LEU A CA 1
ATOM 627 C C . LEU A 1 82 ? -8.219 0.636 -2.443 1.00 97.06 82 LEU A C 1
ATOM 629 O O . LEU A 1 82 ? -7.493 0.477 -3.422 1.00 97.06 82 LEU A O 1
ATOM 633 N N . LEU A 1 83 ? -7.738 0.645 -1.197 1.00 97.06 83 LEU A N 1
ATOM 634 C CA . LEU A 1 83 ? -6.325 0.437 -0.883 1.00 97.06 83 LEU A CA 1
ATOM 635 C C . LEU A 1 83 ? -5.848 -0.971 -1.280 1.00 97.06 83 LEU A C 1
ATOM 637 O O . LEU A 1 83 ? -4.743 -1.114 -1.798 1.00 97.06 83 LEU A O 1
ATOM 641 N N . LEU A 1 84 ? -6.682 -1.999 -1.092 1.00 97.38 84 LEU A N 1
ATOM 642 C CA . LEU A 1 84 ? -6.403 -3.357 -1.568 1.00 97.38 84 LEU A CA 1
ATOM 643 C C . LEU A 1 84 ? -6.320 -3.424 -3.098 1.00 97.38 84 LEU A C 1
ATOM 645 O O . LEU A 1 84 ? -5.405 -4.037 -3.635 1.00 97.38 84 LEU A O 1
ATOM 649 N N . ALA A 1 85 ? -7.232 -2.764 -3.812 1.00 97.00 85 ALA A N 1
ATOM 650 C CA . ALA A 1 85 ? -7.172 -2.697 -5.269 1.00 97.00 85 ALA A CA 1
ATOM 651 C C . ALA A 1 85 ? -5.882 -2.009 -5.751 1.00 97.00 85 ALA A C 1
ATOM 653 O O . ALA A 1 85 ? -5.221 -2.506 -6.660 1.00 97.00 85 ALA A O 1
ATOM 654 N N . ALA A 1 86 ? -5.478 -0.911 -5.104 1.00 96.94 86 ALA A N 1
ATOM 655 C CA . A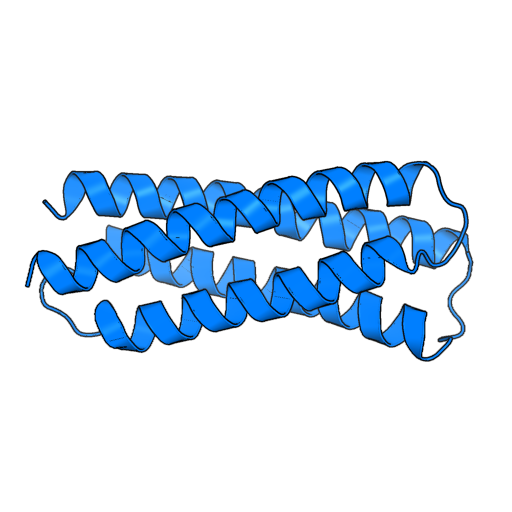LA A 1 86 ? -4.224 -0.229 -5.413 1.00 96.94 86 ALA A CA 1
ATOM 656 C C . ALA A 1 86 ? -2.996 -1.114 -5.157 1.00 96.94 86 ALA A C 1
ATOM 658 O O . ALA A 1 86 ? -2.101 -1.190 -5.998 1.00 96.94 86 ALA A O 1
ATOM 659 N N . SER A 1 87 ? -2.977 -1.855 -4.045 1.00 97.06 87 SER A N 1
ATOM 660 C CA . SER A 1 87 ? -1.856 -2.742 -3.734 1.00 97.06 87 SER A CA 1
ATOM 661 C C . SER A 1 87 ? -1.756 -3.939 -4.685 1.00 97.06 87 SER A C 1
ATOM 663 O O . SER A 1 87 ? -0.648 -4.398 -4.951 1.00 97.06 87 SER A O 1
ATOM 665 N N . ILE A 1 88 ? -2.868 -4.401 -5.272 1.00 97.25 88 ILE A N 1
ATOM 666 C CA . ILE A 1 88 ? -2.861 -5.400 -6.357 1.00 97.25 88 ILE A CA 1
ATOM 667 C C . ILE A 1 88 ? -2.189 -4.840 -7.618 1.00 97.25 88 ILE A C 1
ATOM 669 O O . ILE A 1 88 ? -1.436 -5.557 -8.281 1.00 97.25 88 ILE A O 1
ATOM 673 N N . VAL A 1 89 ? -2.400 -3.561 -7.946 1.00 96.12 89 VAL A N 1
ATOM 674 C CA . VAL A 1 89 ? -1.696 -2.902 -9.062 1.00 96.12 89 VAL A CA 1
ATOM 675 C C . VAL A 1 89 ? -0.189 -2.873 -8.793 1.00 96.12 89 VAL A C 1
ATOM 677 O O . VAL A 1 89 ? 0.601 -3.206 -9.676 1.00 96.12 89 VAL A O 1
ATOM 680 N N . SER A 1 90 ? 0.225 -2.550 -7.566 1.00 95.88 90 SER A N 1
ATOM 681 C CA . SER A 1 90 ? 1.639 -2.598 -7.172 1.00 95.88 90 SER A CA 1
ATOM 682 C C . SER A 1 90 ? 2.218 -4.013 -7.175 1.00 95.88 90 SER A C 1
ATOM 684 O O . SER A 1 90 ? 3.346 -4.196 -7.619 1.00 95.88 90 SER A O 1
ATOM 686 N N . LEU A 1 91 ? 1.455 -5.022 -6.749 1.00 96.88 91 LEU A N 1
ATOM 687 C CA . LEU A 1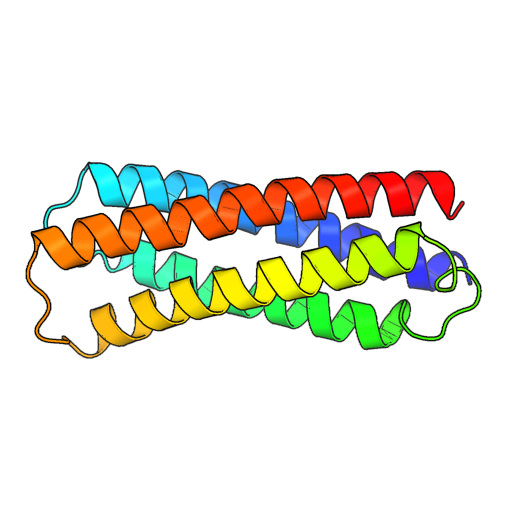 91 ? 1.863 -6.425 -6.848 1.00 96.88 91 LEU A CA 1
ATOM 688 C C . LEU A 1 91 ? 2.027 -6.855 -8.311 1.00 96.88 91 LEU A C 1
ATOM 690 O O . LEU A 1 91 ? 2.972 -7.563 -8.644 1.00 96.88 91 LEU A O 1
ATOM 694 N N . SER A 1 92 ? 1.141 -6.391 -9.192 1.00 96.00 92 SER A N 1
ATOM 695 C CA . SER A 1 92 ? 1.234 -6.654 -10.630 1.00 96.00 92 SER A CA 1
ATOM 696 C C . SER A 1 92 ? 2.511 -6.048 -11.216 1.00 96.00 92 SER A C 1
ATOM 698 O O . SER A 1 92 ? 3.185 -6.706 -12.005 1.00 96.00 92 SER A O 1
ATOM 700 N N . TYR A 1 93 ? 2.900 -4.839 -10.784 1.00 94.38 93 TYR 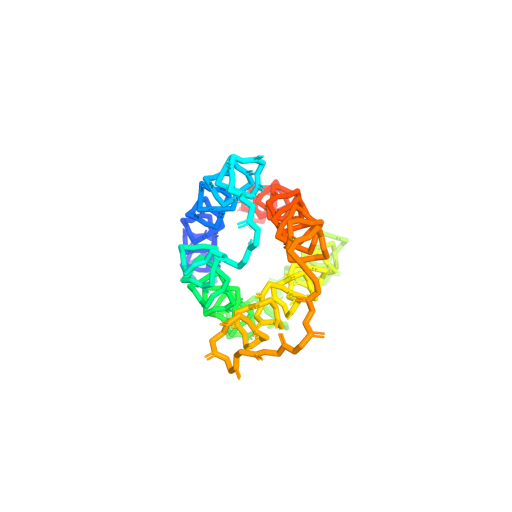A N 1
ATOM 701 C CA . TYR A 1 93 ? 4.203 -4.262 -11.133 1.00 94.38 93 TYR A CA 1
ATOM 702 C C . TYR A 1 93 ? 5.345 -5.165 -10.674 1.00 94.38 93 TYR A C 1
ATOM 704 O O . TYR A 1 93 ? 6.225 -5.477 -11.475 1.00 94.38 93 TYR A O 1
ATOM 712 N N . THR A 1 94 ? 5.315 -5.611 -9.412 1.00 95.06 94 THR A N 1
ATOM 713 C CA . THR A 1 94 ? 6.329 -6.516 -8.865 1.00 95.06 94 THR A CA 1
ATOM 714 C C . THR A 1 94 ? 6.473 -7.754 -9.742 1.00 95.06 94 THR A C 1
ATOM 716 O O . THR A 1 94 ? 7.574 -7.999 -10.222 1.00 95.06 94 THR A O 1
ATOM 719 N N . ILE A 1 95 ? 5.374 -8.461 -10.022 1.00 95.12 95 ILE A N 1
ATOM 720 C CA . ILE A 1 95 ? 5.376 -9.690 -10.829 1.00 95.12 95 ILE A CA 1
ATOM 721 C C . ILE A 1 95 ? 5.936 -9.422 -12.228 1.00 95.12 95 ILE A C 1
ATOM 723 O O . ILE A 1 95 ? 6.857 -10.109 -12.658 1.00 95.12 95 ILE A O 1
ATOM 727 N N . CYS A 1 96 ? 5.444 -8.395 -12.928 1.00 93.94 96 CYS A N 1
ATOM 728 C CA . CYS A 1 96 ? 5.947 -8.061 -14.261 1.00 93.94 96 CYS A CA 1
ATOM 729 C C . CYS A 1 96 ? 7.453 -7.762 -14.240 1.00 93.94 96 CYS A C 1
ATOM 731 O O . CYS A 1 96 ? 8.188 -8.250 -15.097 1.00 93.94 96 CYS A O 1
ATOM 733 N N . SER A 1 97 ? 7.914 -6.996 -13.245 1.00 92.25 97 SER A N 1
ATOM 734 C CA . SER A 1 97 ? 9.322 -6.616 -13.114 1.00 92.25 97 SER A CA 1
ATOM 735 C C . SER A 1 97 ? 10.241 -7.796 -12.785 1.00 92.25 97 SER A C 1
ATOM 737 O O . SER A 1 97 ? 11.372 -7.819 -13.264 1.00 92.25 97 SER A O 1
ATOM 739 N N . THR A 1 98 ? 9.778 -8.774 -11.996 1.00 92.12 98 THR A N 1
ATOM 740 C CA . THR A 1 98 ? 10.584 -9.932 -11.580 1.00 92.12 98 THR A CA 1
ATOM 741 C C . THR A 1 98 ? 10.590 -11.045 -12.617 1.00 92.12 98 THR A C 1
ATOM 743 O O . THR A 1 98 ? 11.621 -11.677 -12.809 1.00 92.12 98 THR A O 1
ATOM 746 N N . GLU A 1 99 ? 9.472 -11.256 -13.314 1.00 91.44 99 GLU A N 1
ATOM 747 C CA . GLU A 1 99 ? 9.352 -12.267 -14.375 1.00 91.44 99 GLU A CA 1
ATOM 748 C C . GLU A 1 99 ? 9.926 -11.788 -15.720 1.00 91.44 99 GLU A C 1
ATOM 750 O O . GLU A 1 99 ? 9.956 -12.538 -16.692 1.00 91.44 99 GLU A O 1
ATOM 755 N N . GLY A 1 100 ? 10.378 -10.531 -15.803 1.00 86.94 100 GLY A N 1
ATOM 756 C CA . GLY A 1 100 ? 10.947 -9.973 -17.028 1.00 86.94 100 GLY A CA 1
ATOM 757 C C . GLY A 1 100 ? 9.912 -9.814 -18.142 1.00 86.94 100 GLY A C 1
ATOM 758 O O . GLY A 1 100 ? 10.203 -10.097 -19.305 1.00 86.94 100 GLY A O 1
ATOM 759 N N . ALA A 1 101 ? 8.698 -9.365 -17.805 1.00 88.62 101 ALA A N 1
ATOM 760 C CA . ALA A 1 101 ? 7.653 -9.131 -18.797 1.00 88.62 101 ALA A CA 1
ATOM 761 C C . ALA A 1 101 ? 8.136 -8.149 -19.880 1.00 88.62 101 ALA A C 1
ATOM 763 O O . ALA A 1 101 ? 8.823 -7.166 -19.583 1.00 88.62 101 ALA A O 1
ATOM 764 N N . ASN A 1 102 ? 7.747 -8.401 -21.135 1.00 90.44 102 ASN A N 1
ATOM 765 C CA . ASN A 1 102 ? 8.161 -7.616 -22.301 1.00 90.44 102 ASN A CA 1
ATOM 766 C C . ASN A 1 102 ? 7.413 -6.268 -22.382 1.00 90.44 102 ASN A C 1
ATOM 768 O O . ASN A 1 102 ? 6.591 -6.038 -23.268 1.00 90.44 102 ASN A O 1
ATOM 772 N N . ILE A 1 103 ? 7.666 -5.399 -21.406 1.00 91.25 103 ILE A N 1
ATOM 773 C CA . ILE A 1 103 ? 7.180 -4.022 -21.336 1.00 91.25 103 ILE A CA 1
ATOM 774 C C . ILE A 1 103 ? 8.366 -3.111 -21.662 1.00 91.25 103 ILE A C 1
ATOM 776 O O . ILE A 1 103 ? 9.484 -3.329 -21.194 1.00 91.25 103 ILE A O 1
ATOM 780 N N . ASN A 1 104 ? 8.134 -2.081 -22.472 1.00 93.06 104 ASN A N 1
ATOM 781 C CA . ASN A 1 104 ? 9.159 -1.088 -22.782 1.00 93.06 104 ASN A CA 1
ATOM 782 C C . ASN A 1 104 ? 9.610 -0.323 -21.521 1.00 93.06 104 ASN A C 1
ATOM 784 O O . ASN A 1 104 ? 8.882 -0.208 -20.533 1.00 93.06 104 ASN A O 1
ATOM 788 N N . ASN A 1 105 ? 10.813 0.255 -21.564 1.00 89.06 105 ASN A N 1
ATOM 789 C CA . ASN A 1 105 ? 11.372 0.965 -20.409 1.00 89.06 105 ASN A CA 1
ATOM 790 C C . ASN A 1 105 ? 10.501 2.147 -19.953 1.00 89.06 105 ASN A C 1
ATOM 792 O O . ASN A 1 105 ? 10.318 2.348 -18.751 1.00 89.06 105 ASN A O 1
ATOM 796 N N . ASP A 1 106 ? 9.912 2.878 -20.901 1.00 89.62 106 ASP A N 1
ATOM 797 C CA . ASP A 1 106 ? 8.977 3.968 -20.606 1.00 89.62 106 ASP A CA 1
ATOM 798 C C . ASP A 1 106 ? 7.667 3.452 -19.994 1.00 89.62 106 ASP A C 1
ATOM 800 O O . ASP A 1 106 ? 7.101 4.086 -19.104 1.00 89.62 106 ASP A O 1
ATOM 804 N N . GLY A 1 107 ? 7.204 2.267 -20.401 1.00 91.94 107 GLY A N 1
ATOM 805 C CA . GLY A 1 107 ? 6.030 1.616 -19.826 1.00 91.94 107 GLY A CA 1
ATOM 806 C C . GLY A 1 107 ? 6.264 1.186 -18.385 1.00 91.94 107 GLY A C 1
ATOM 807 O O . GLY A 1 107 ? 5.419 1.456 -17.537 1.00 91.94 107 GLY A O 1
ATOM 808 N N . TYR A 1 108 ? 7.428 0.608 -18.066 1.00 93.38 108 TYR A N 1
ATOM 809 C CA . TYR A 1 108 ? 7.795 0.315 -16.675 1.00 93.38 108 TYR A CA 1
ATOM 810 C C . TYR A 1 108 ? 7.882 1.579 -15.824 1.00 93.38 108 TYR A C 1
ATOM 812 O O . TYR A 1 108 ? 7.421 1.582 -14.683 1.00 93.38 108 TYR A O 1
ATOM 820 N N . LYS A 1 109 ? 8.420 2.667 -16.377 1.00 93.06 109 LYS A N 1
ATOM 821 C CA . LYS A 1 109 ? 8.481 3.957 -15.690 1.00 93.06 109 LYS A CA 1
ATOM 822 C C . LYS A 1 109 ? 7.086 4.477 -15.343 1.00 93.06 109 LYS A C 1
ATOM 824 O O . LYS A 1 109 ? 6.796 4.748 -14.178 1.00 93.06 109 LYS A O 1
ATOM 829 N N . VAL A 1 110 ? 6.194 4.550 -16.332 1.00 93.75 110 VAL A N 1
ATOM 830 C CA . VAL A 1 110 ? 4.805 4.996 -16.137 1.00 93.75 110 VAL A CA 1
ATOM 831 C C . VAL A 1 110 ? 4.055 4.063 -15.184 1.00 93.75 110 VAL A C 1
ATOM 833 O O . VAL A 1 110 ? 3.358 4.535 -14.287 1.00 93.75 110 VAL A O 1
ATOM 836 N N . PHE A 1 111 ? 4.235 2.749 -15.310 1.00 94.81 111 PHE A N 1
ATOM 837 C CA . PHE A 1 111 ? 3.596 1.772 -14.433 1.00 94.81 111 PHE A CA 1
ATOM 838 C C . PHE A 1 111 ? 4.076 1.905 -12.977 1.00 94.81 111 PHE A C 1
ATOM 840 O O . PHE A 1 111 ? 3.266 1.882 -12.047 1.00 94.81 111 PHE A O 1
ATOM 847 N N . GLY A 1 112 ? 5.374 2.133 -12.760 1.00 93.88 112 GLY A N 1
ATOM 848 C CA . GLY A 1 112 ? 5.936 2.427 -11.441 1.00 93.88 112 GLY A CA 1
ATOM 849 C C . GLY A 1 112 ? 5.342 3.701 -10.834 1.00 93.88 112 GLY A C 1
ATOM 850 O O . GLY A 1 112 ? 4.902 3.697 -9.685 1.00 93.88 112 GLY A O 1
ATOM 851 N N . ILE A 1 113 ? 5.242 4.775 -11.620 1.00 94.75 113 ILE A N 1
ATOM 852 C CA . ILE A 1 113 ? 4.654 6.050 -11.178 1.00 94.75 113 ILE A CA 1
ATOM 853 C C . ILE A 1 113 ? 3.174 5.877 -10.811 1.00 94.75 113 ILE A C 1
ATOM 855 O O . ILE A 1 113 ? 2.756 6.271 -9.726 1.00 94.75 113 ILE A O 1
ATOM 859 N N . ILE A 1 114 ? 2.374 5.256 -11.679 1.00 94.62 114 ILE A N 1
ATOM 860 C CA . ILE A 1 114 ? 0.939 5.059 -11.436 1.00 94.62 114 ILE A CA 1
ATOM 861 C C . ILE A 1 114 ? 0.722 4.164 -10.215 1.00 94.62 114 ILE A C 1
ATOM 863 O O . ILE A 1 114 ? -0.026 4.533 -9.311 1.00 94.62 114 ILE A O 1
ATOM 867 N N . SER A 1 115 ? 1.398 3.015 -10.150 1.00 95.12 115 SER A N 1
ATOM 868 C CA . SER A 1 115 ? 1.236 2.075 -9.035 1.00 95.12 115 SER A CA 1
ATOM 869 C C . SER A 1 115 ? 1.613 2.704 -7.692 1.00 95.12 115 SER A C 1
ATOM 871 O O . SER A 1 115 ? 0.957 2.443 -6.681 1.00 95.12 115 SER A O 1
ATOM 873 N N . THR A 1 116 ? 2.630 3.570 -7.674 1.00 95.81 116 THR A N 1
ATOM 874 C CA . THR A 1 116 ? 3.055 4.257 -6.456 1.00 95.81 116 THR A CA 1
ATOM 875 C C . THR A 1 116 ? 2.099 5.369 -6.057 1.00 95.81 116 THR A C 1
ATOM 877 O O . THR A 1 116 ? 1.650 5.370 -4.909 1.00 95.81 116 THR A O 1
ATOM 880 N N . ILE A 1 117 ? 1.709 6.245 -6.991 1.00 96.31 117 ILE A N 1
ATOM 881 C CA . ILE A 1 117 ? 0.757 7.338 -6.743 1.00 96.31 117 ILE A CA 1
ATOM 882 C C . ILE A 1 117 ? -0.572 6.814 -6.216 1.00 96.31 117 ILE A C 1
ATOM 884 O O . ILE A 1 117 ? -1.043 7.276 -5.177 1.00 96.31 117 ILE A O 1
ATOM 888 N N . PHE A 1 118 ? -1.162 5.830 -6.895 1.00 94.44 118 PHE A N 1
ATOM 889 C CA . PHE A 1 118 ? -2.438 5.262 -6.466 1.00 94.44 118 PHE A CA 1
ATOM 890 C C . PHE A 1 118 ? -2.356 4.730 -5.034 1.00 94.44 118 PHE A C 1
ATOM 892 O O . PHE A 1 118 ? -3.241 5.002 -4.220 1.00 94.44 118 PHE A O 1
ATOM 899 N N . THR A 1 119 ? -1.274 4.024 -4.706 1.00 96.19 119 THR A N 1
ATOM 900 C CA . THR A 1 119 ? -1.149 3.360 -3.410 1.00 96.19 119 THR A CA 1
ATOM 901 C C . THR A 1 119 ? -0.914 4.341 -2.268 1.00 96.19 119 THR A C 1
ATOM 903 O O . THR A 1 119 ? -1.618 4.251 -1.262 1.00 96.19 119 THR A O 1
ATOM 906 N N . TRP A 1 120 ? 0.001 5.313 -2.389 1.00 96.19 120 TRP A N 1
ATOM 907 C CA . TRP A 1 120 ? 0.247 6.247 -1.278 1.00 96.19 120 TRP A CA 1
ATOM 908 C C . TRP A 1 120 ? -0.902 7.246 -1.077 1.00 96.19 120 TRP A C 1
ATOM 910 O O . TRP A 1 120 ? -1.213 7.596 0.066 1.00 96.19 120 TRP A O 1
ATOM 920 N N . VAL A 1 121 ? -1.586 7.664 -2.150 1.00 96.88 121 VAL A N 1
ATOM 921 C CA . VAL A 1 121 ? -2.760 8.548 -2.050 1.00 96.88 121 VAL A CA 1
ATOM 922 C C . VAL A 1 121 ? -3.904 7.833 -1.331 1.00 96.88 121 VAL A C 1
ATOM 924 O O . VAL A 1 121 ? -4.450 8.361 -0.360 1.00 96.88 121 VAL A O 1
ATOM 927 N N . LEU A 1 122 ? -4.237 6.605 -1.742 1.00 96.88 122 LEU A N 1
ATOM 928 C CA . LEU A 1 122 ? -5.301 5.832 -1.096 1.00 96.88 122 LEU A CA 1
ATOM 929 C C . LEU A 1 122 ? -4.931 5.414 0.330 1.00 96.88 122 LEU A C 1
ATOM 931 O O . LEU A 1 122 ? -5.793 5.446 1.209 1.00 96.88 122 LEU A O 1
ATOM 935 N N . ALA A 1 123 ? -3.656 5.115 0.596 1.00 96.62 123 ALA A N 1
ATOM 936 C CA . ALA A 1 123 ? -3.170 4.861 1.949 1.00 96.62 123 ALA A CA 1
ATOM 937 C C . ALA A 1 123 ? -3.357 6.091 2.848 1.00 96.62 123 ALA A C 1
ATOM 939 O O . ALA A 1 123 ? -3.806 5.958 3.983 1.00 96.62 123 ALA A O 1
ATOM 940 N N . THR A 1 124 ? -3.100 7.298 2.336 1.00 96.56 124 THR A N 1
ATOM 941 C CA . THR A 1 124 ? -3.308 8.547 3.085 1.00 96.56 124 THR A CA 1
ATOM 942 C C . THR A 1 124 ? -4.779 8.743 3.450 1.00 96.56 124 THR A C 1
ATOM 944 O O . THR A 1 124 ? -5.099 9.038 4.603 1.00 96.56 124 THR A O 1
ATOM 947 N N . ILE A 1 125 ? -5.694 8.525 2.502 1.00 95.69 125 ILE A N 1
ATOM 948 C CA . ILE A 1 125 ? -7.132 8.646 2.773 1.00 95.69 125 ILE A CA 1
ATOM 949 C C . ILE A 1 125 ? -7.578 7.589 3.793 1.00 95.69 125 ILE A C 1
ATOM 951 O O . ILE A 1 125 ? -8.269 7.916 4.761 1.00 95.69 125 ILE A O 1
ATOM 955 N N . PHE A 1 126 ? -7.127 6.341 3.639 1.00 95.50 126 PHE A N 1
ATOM 956 C CA . PHE A 1 126 ? -7.416 5.271 4.592 1.00 95.50 126 PHE A CA 1
ATOM 957 C C . PHE A 1 126 ? -6.871 5.574 5.999 1.00 95.50 126 PHE A C 1
ATOM 959 O O . PHE A 1 126 ? -7.569 5.346 6.993 1.00 95.50 126 PHE A O 1
ATOM 966 N N . LEU A 1 127 ? -5.668 6.148 6.105 1.00 95.38 127 LEU A N 1
ATOM 967 C CA . LEU A 1 127 ? -5.076 6.586 7.370 1.00 95.38 127 LEU A CA 1
ATOM 968 C C . LEU A 1 127 ? -5.982 7.610 8.065 1.00 95.38 127 LEU A C 1
ATOM 970 O O . LEU A 1 127 ? -6.317 7.441 9.237 1.00 95.38 127 LEU A O 1
ATOM 974 N N . ILE A 1 128 ? -6.439 8.631 7.333 1.00 94.19 128 ILE A N 1
ATOM 975 C CA . ILE A 1 128 ? -7.349 9.662 7.855 1.00 94.19 128 ILE A CA 1
ATOM 976 C C . ILE A 1 128 ? -8.656 9.025 8.339 1.00 94.19 128 ILE A C 1
ATOM 978 O O . ILE A 1 128 ? -9.094 9.297 9.459 1.00 94.19 128 ILE A O 1
ATOM 982 N N . CYS A 1 129 ? -9.262 8.134 7.549 1.00 91.56 129 CYS A N 1
ATOM 983 C CA . CYS A 1 129 ? -10.472 7.415 7.952 1.00 91.56 129 CYS A CA 1
ATOM 984 C C . CYS A 1 129 ? -10.258 6.590 9.226 1.00 91.56 129 CYS A C 1
ATOM 986 O O . CYS A 1 129 ? -11.114 6.597 10.112 1.00 91.56 129 CYS A O 1
ATOM 988 N N . THR A 1 130 ? -9.104 5.935 9.355 1.00 91.44 130 THR A N 1
ATOM 989 C CA . THR A 1 130 ? -8.737 5.145 10.537 1.00 91.44 130 THR A CA 1
ATOM 990 C C . THR A 1 130 ? -8.574 6.034 11.773 1.00 91.44 130 THR A C 1
ATOM 992 O O . THR A 1 130 ? -9.067 5.680 12.844 1.00 91.44 130 THR A O 1
ATOM 995 N N . ILE A 1 131 ? -7.959 7.216 11.641 1.00 91.31 131 ILE A N 1
ATOM 996 C CA . ILE A 1 131 ? -7.838 8.201 12.732 1.00 91.31 131 ILE A CA 1
ATOM 997 C C . ILE A 1 131 ? -9.221 8.697 13.164 1.00 91.31 131 ILE A C 1
ATOM 999 O O . ILE A 1 131 ? -9.540 8.689 14.353 1.00 91.31 131 ILE A O 1
ATOM 1003 N N . VAL A 1 132 ? -10.070 9.097 12.213 1.00 89.06 132 VAL A N 1
ATOM 1004 C CA . VAL A 1 132 ? -11.428 9.577 12.513 1.00 89.06 132 VAL A CA 1
ATOM 1005 C C . VAL A 1 132 ? -12.249 8.483 13.196 1.00 89.06 132 VAL A C 1
ATOM 1007 O O . VAL A 1 132 ? -12.927 8.759 14.188 1.00 89.06 132 VAL A O 1
ATOM 1010 N N . TYR A 1 133 ? -12.154 7.242 12.712 1.00 85.62 133 TYR A N 1
ATOM 1011 C CA . TYR A 1 133 ? -12.772 6.080 13.345 1.00 85.62 133 TYR A CA 1
ATOM 1012 C C . TYR A 1 133 ? -12.259 5.890 14.780 1.00 85.62 133 TYR A C 1
ATOM 1014 O O . TYR A 1 133 ? -13.056 5.747 15.702 1.00 85.62 133 TYR A O 1
ATOM 1022 N N . ALA A 1 134 ? -10.948 5.986 15.005 1.00 85.88 134 ALA A N 1
ATOM 1023 C CA . ALA A 1 134 ? -10.338 5.842 16.325 1.00 85.88 134 ALA A CA 1
ATOM 1024 C C . ALA A 1 134 ? -10.764 6.922 17.333 1.00 85.88 134 ALA A C 1
ATOM 1026 O O . ALA A 1 134 ? -10.878 6.635 18.525 1.00 85.88 134 ALA A O 1
ATOM 1027 N N . VAL A 1 135 ? -10.977 8.159 16.876 1.00 84.19 135 VAL A N 1
ATOM 1028 C CA . VAL A 1 135 ? -11.421 9.274 17.728 1.00 84.19 135 VAL A CA 1
ATOM 1029 C C . VAL A 1 135 ? -12.913 9.170 18.033 1.00 84.19 135 VAL A C 1
ATOM 1031 O O . VAL A 1 135 ? -13.309 9.364 19.177 1.00 84.19 135 VAL A O 1
ATOM 1034 N N . ARG A 1 136 ? -13.743 8.848 17.032 1.00 78.31 136 ARG A N 1
ATOM 1035 C CA . ARG A 1 136 ? -15.211 8.846 17.162 1.00 78.31 136 ARG A CA 1
ATOM 1036 C C . ARG A 1 136 ? -15.805 7.537 17.681 1.00 78.31 136 ARG A C 1
ATOM 1038 O O . ARG A 1 136 ? -16.948 7.538 18.114 1.00 78.31 136 ARG A O 1
ATOM 1045 N N . SER A 1 137 ? -15.061 6.434 17.629 1.00 65.00 137 SER A N 1
ATOM 1046 C CA . SER A 1 137 ? -15.475 5.139 18.189 1.00 65.00 137 SER A CA 1
ATOM 1047 C C . SER A 1 137 ? -15.155 4.995 19.691 1.00 65.00 137 SER A C 1
ATOM 1049 O O . SER A 1 137 ? -15.392 3.921 20.257 1.00 65.00 137 SER A O 1
ATOM 1051 N N . LYS A 1 138 ? -14.565 6.016 20.330 1.00 55.53 138 LYS A N 1
ATOM 1052 C CA . LYS A 1 138 ? -14.237 6.036 21.768 1.00 55.53 138 LYS A CA 1
ATOM 1053 C C . LYS A 1 138 ? -15.419 6.436 22.638 1.00 55.53 138 LYS A C 1
ATOM 1055 O O . LYS A 1 138 ? -15.470 5.873 23.768 1.00 55.53 138 LYS A O 1
#

Foldseek 3Di:
DLVLLVVLLVLLLVLLVVLLVLLVVLLVVLVPDQAADLSLLVSLVSQLVSLVVSVVSCVVRPPPDPLLPDPLVVQLVVLSVQLNVLSVLSNVLNCCRVVVPPDGRVRNSVSSNSSSVSNNVSSVVSSVSSVVSSVVSD

Radius of gyration: 16.13 Å; chains: 1; bounding box: 38×22×46 Å

Organism: Mycoplasmopsis fermentans (strain M64) (NCBI:txid943945)

pLDDT: mean 89.81, std 10.15, range [49.38, 97.94]

=== Feature glossary ===
Feature key, reading from the visual/contextual features back to the raw sequence:

Rendered structure images. Structure images are PyMOL renders from six orthogonal camera directions. Cartoon representation draws helices as coils and strands as arrows; sticks shows the backbone as bonds; surface shows the solvent-excluded envelope. Rainbow coloring maps sequence position to hue (blue→red, N→C); chain coloring assigns a distinct color per polypeptide.

Contact-map, Ramachandran, and PAE plots. Three diagnostic plots accompany the record. The Cα contact map visualizes the tertiary structure as a 2D adjacency matrix (8 Å cutoff, sequence-local contacts suppressed). The Ramachandran plot shows the distribution of backbone (φ, ψ) torsions, with points in the α and β basins reflecting secondary structure content. The PAE plot shows AlphaFold's inter-residue confidence as a color matrix.

InterPro / GO / CATH / organism. The annotation block draws on four external resources. InterPro: which protein families and domains the sequence belongs to. GO: standardized terms for what the protein does, what process it participates in, and where in the cell it acts. CATH: which structural fold it has in the CATH hierarchy. Organism: the species of origin.

Nearest PDB structures. Structural nearest neighbors (via Foldseek easy-search vs the PDB). Reported per hit: target PDB id, E-value, and alignment TM-score. A TM-score above ~0.5 is the conventional threshold for 'same fold'.

Predicted aligned error. Predicted aligned error is AlphaFold's pairwise confidence. Unlike pLDDT (per-residue), PAE is per-residue-pair and captures whether two parts of the structure are correctly placed relative to each other. Units are ångströms of expected positional error.

Solvent-accessible surface area. SASA measures how much of the protein is reachable by solvent. It is computed by rolling a water-sized probe over the atomic surface and summing the exposed area (Å²). Per-residue SASA distinguishes core (buried, low SASA) from surface (exposed, high SASA) residues; total SASA is a whole-molecule size measure.

B-factor. Crystallographic B-factors measure how much each atom's electron density is smeared out, in Å². They rise in mobile loops and surface residues and fall in the buried interior. In AlphaFold models this column is repurposed to hold pLDDT instead.

pLDDT. For AlphaFold models, the B-factor field carries pLDDT — the model's own estimate of local accuracy on a 0–100 scale. Regions with pLDDT<50 should be treated as essentially unmodeled; they often correspond to intrinsically disordered segments.

Backbone torsions (φ/ψ). φ (phi) and ψ (psi) are the two rotatable backbone dihedrals per residue: φ is the C(i-1)–N–Cα–C torsion, ψ is the N–Cα–C–N(i+1) torsion, both in degrees on (−180°, 180°]. α-helical residues cluster near (−60°, −45°); β-strand residues near (−120°, +130°). A Ramachandran plot is simply a scatter of (φ, ψ) for every residue.

Radius of gyration, Cα contacts, bounding box. Radius of gyration (Rg) is the root-mean-square distance of Cα atoms from their centroid — a single number for overall size and compactness. A globular domain of N residues has Rg ≈ 2.2·N^0.38 Å; an extended or disordered chain has a much larger Rg. The Cα contact count is the number of residue pairs whose Cα atoms are within 8 Å and are more than four positions apart in sequence — a standard proxy for tertiary packing density. The bounding box is the smallest axis-aligned box enclosing all Cα atoms.

Secondary structure (3-state, P-SEA). Three-state secondary structure (P-SEA) collapses the eight DSSP classes into helix (a), strand (b), and coil (c). P-SEA assigns these from Cα geometry alone — distances and angles — without requiring backbone oxygens, so it works on any Cα trace.

Secondary structure (8-state, DSSP). Secondary structure is the local, repeating backbone conformation. DSSP classifies it into eight states by reading the hydrogen-bond network: three helix types (H, G, I), two β types (E, B), two non-regular types (T, S), and unstructured coil (-).

Foldseek 3Di. The Foldseek 3Di string encodes local tertiary geometry as a 20-letter alphabet — one character per residue — derived from the relative positions of nearby Cα atoms. Unlike the amino-acid sequence, 3Di is a direct function of the 3D structure, so two proteins with the same fold have similar 3Di strings even at low sequence identity.

mmCIF coordinates. Structure coordinates are given as an mmCIF _atom_site loop: one row per atom with element, residue name, chain id, sequence number, and x/y/z position in Å. Only the four main-chain atoms per residue are included here; side chains are omitted to keep the record compact.

Sequence. This is the polypeptide sequence — one letter per residue, N-terminus first. Length ranges from a few dozen residues for small domains to over a thousand for large multi-domain proteins.